Protein 2RFF (pdb70)

Organism: Saccharolobus solfataricus (strain ATCC 35092 / DSM 1617 / JCM 11322 / P2) (NCBI:txid273057)

Secondary structure (DSSP, 8-state):
----HHHHHHHH--HHHHHHHHHHHHH-TTEEEEEEESHHHHS---TT--EEEEEEESS----TTT---GGG--SSEEEEEEEGGGGGGS-SEEEEEETTTEES--

B-factor: mean 17.37, std 7.45, range [6.66, 53.88]

Structure (mmCIF, N/CA/C/O backbone):
data_2RFF
#
_entry.id   2RFF
#
_cell.length_a   25.007
_cell.length_b   29.884
_cell.length_c   35.202
_cell.angle_alpha   77.240
_cell.angle_beta   73.720
_cell.angle_gamma   78.300
#
_symmetry.space_group_name_H-M   'P 1'
#
loop_
_entity.id
_entity.type
_entity.pdbx_description
1 polymer 'Putative nucleotidyltransferase'
2 non-polymer 1,2-ETHANEDIOL
3 water water
#
loop_
_atom_site.group_PDB
_atom_site.id
_atom_site.type_symbol
_atom_site.label_atom_id
_atom_site.label_alt_id
_atom_site.label_comp_id
_atom_site.label_asym_id
_atom_site.label_entity_id
_atom_site.label_seq_id
_atom_site.pdbx_PDB_ins_code
_atom_site.Cartn_x
_atom_site.Cartn_y
_atom_site.Cartn_z
_atom_site.occupancy
_atom_site.B_iso_or_equiv
_atom_site.auth_seq_id
_atom_site.auth_comp_id
_atom_site.auth_asym_id
_atom_site.auth_atom_id
_atom_site.pdbx_PDB_model_num
ATOM 1 N N . GLY A 1 1 ? 0.797 50.656 8.233 1.00 31.72 0 GLY A N 1
ATOM 2 C CA . GLY A 1 1 ? 1.753 50.108 9.229 1.00 32.02 0 GLY A CA 1
ATOM 3 C C . GLY A 1 1 ? 1.410 48.662 9.489 1.00 33.04 0 GLY A C 1
ATOM 4 O O . GLY A 1 1 ? 0.750 48.035 8.657 1.00 35.63 0 GLY A O 1
ATOM 18 N N . GLY A 1 3 ? 0.063 45.651 9.749 1.00 26.21 2 GLY A N 1
ATOM 19 C CA . GLY A 1 3 ? -1.204 45.003 9.453 1.00 23.09 2 GLY A CA 1
ATOM 20 C C . GLY A 1 3 ? -1.400 43.658 10.137 1.00 21.68 2 GLY A C 1
ATOM 21 O O . GLY A 1 3 ? -2.527 43.184 10.205 1.00 21.05 2 GLY A O 1
ATOM 22 N N . LYS A 1 4 ? -0.308 43.015 10.589 1.00 21.67 3 LYS A N 1
ATOM 23 C CA A LYS A 1 4 ? -0.352 41.760 11.345 0.50 22.70 3 LYS A CA 1
ATOM 24 C CA B LYS A 1 4 ? -0.373 41.763 11.350 0.50 22.45 3 LYS A CA 1
ATOM 25 C C . LYS A 1 4 ? 0.000 42.080 12.798 1.00 22.69 3 LYS A C 1
ATOM 26 O O . LYS A 1 4 ? 0.972 42.800 13.065 1.00 24.84 3 LYS A O 1
ATOM 37 N N . GLY A 1 5 ? -0.772 41.548 13.727 1.00 22.71 4 GLY A N 1
ATOM 38 C CA . GLY A 1 5 ? -0.535 41.760 15.118 1.00 21.77 4 GLY A CA 1
ATOM 39 C C . GLY A 1 5 ? 0.467 40.765 15.627 1.00 20.80 4 GLY A C 1
ATOM 40 O O . GLY A 1 5 ? 0.914 39.854 14.924 1.00 21.46 4 GLY A O 1
ATOM 41 N N . LYS A 1 6 ? 0.742 40.899 16.909 1.00 21.38 5 LYS A N 1
ATOM 42 C CA . LYS A 1 6 ? 1.735 40.091 17.612 1.00 22.43 5 LYS A CA 1
ATOM 43 C C . LYS A 1 6 ? 1.463 38.581 17.557 1.00 19.39 5 LYS A C 1
ATOM 44 O O . LYS A 1 6 ? 2.376 37.789 17.322 1.00 17.32 5 LYS A O 1
ATOM 50 N N . SER A 1 7 ? 0.203 38.190 17.718 1.00 16.25 6 SER A N 1
ATOM 51 C CA . SER A 1 7 ? -0.155 36.783 17.749 1.00 16.51 6 SER A CA 1
ATOM 52 C C . SER A 1 7 ? 0.023 36.157 16.371 1.00 15.77 6 SER A C 1
ATOM 53 O O . SER A 1 7 ? 0.581 35.063 16.262 1.00 16.19 6 SER A O 1
ATOM 56 N N . ALA A 1 8 ? -0.385 36.874 15.320 1.00 16.04 7 ALA A N 1
ATOM 57 C CA . ALA A 1 8 ? -0.237 36.382 13.942 1.00 15.62 7 ALA A CA 1
ATOM 58 C C . ALA A 1 8 ? 1.244 36.244 13.579 1.00 15.26 7 ALA A C 1
ATOM 59 O O . ALA A 1 8 ? 1.655 35.210 13.086 1.00 15.80 7 ALA A O 1
ATOM 61 N N . ILE A 1 9 ? 2.042 37.262 13.897 1.00 12.07 8 ILE A N 1
ATOM 62 C CA . ILE A 1 9 ? 3.496 37.238 13.608 1.00 15.32 8 ILE A CA 1
ATOM 63 C C . ILE A 1 9 ? 4.199 36.096 14.356 1.00 15.54 8 ILE A C 1
ATOM 64 O O . ILE A 1 9 ? 4.986 35.373 13.743 1.00 16.16 8 ILE A O 1
ATOM 69 N N . GLU A 1 10 ? 3.908 35.923 15.657 1.00 16.02 9 GLU A N 1
ATOM 70 C CA A GLU A 1 10 ? 4.510 34.826 16.437 0.50 16.28 9 GLU A CA 1
ATOM 71 C CA B GLU A 1 10 ? 4.449 34.819 16.489 0.50 16.46 9 GLU A CA 1
ATOM 72 C C . GLU A 1 10 ? 4.137 33.464 15.843 1.00 16.35 9 GLU A C 1
ATOM 73 O O . GLU A 1 10 ? 4.994 32.576 15.791 1.00 15.43 9 GLU A O 1
ATOM 84 N N . SER A 1 11 ? 2.891 33.314 15.367 1.00 15.40 10 SER A N 1
ATOM 85 C CA . SER A 1 11 ? 2.452 32.063 14.743 1.00 14.45 10 SER A CA 1
ATOM 86 C C . SER A 1 11 ? 3.178 31.836 13.435 1.00 14.26 10 SER A C 1
ATOM 87 O O . SER A 1 11 ? 3.461 30.701 13.112 1.00 15.68 10 SER A O 1
ATOM 90 N N . GLN A 1 12 ? 3.460 32.899 12.689 1.00 13.09 11 GLN A N 1
ATOM 91 C CA . GLN A 1 12 ? 4.196 32.765 11.403 1.00 12.91 11 GLN A CA 1
ATOM 92 C C . GLN A 1 12 ? 5.618 32.244 11.667 1.00 14.80 11 GLN A C 1
ATOM 93 O O . GLN A 1 12 ? 6.084 31.309 11.017 1.00 13.75 11 GLN A O 1
ATOM 99 N N . ILE A 1 13 ? 6.279 32.819 12.673 1.00 14.97 12 ILE A N 1
ATOM 100 C CA . ILE A 1 13 ? 7.616 32.403 13.075 1.00 16.35 12 ILE A CA 1
ATOM 101 C C . ILE A 1 13 ? 7.613 30.941 13.520 1.00 14.92 12 ILE A C 1
ATOM 102 O O . ILE A 1 13 ? 8.394 30.125 13.024 1.00 14.20 12 ILE A O 1
ATOM 107 N N . ARG A 1 14 ? 6.698 30.593 14.421 1.00 14.96 13 ARG A N 1
ATOM 108 C CA . ARG A 1 14 ? 6.579 29.237 14.910 1.00 15.48 13 ARG A CA 1
ATOM 109 C C . ARG A 1 14 ? 6.281 28.214 13.798 1.00 13.77 13 ARG A C 1
ATOM 110 O O . ARG A 1 14 ? 6.883 27.142 13.735 1.00 12.47 13 ARG A O 1
ATOM 131 N N . LEU A 1 16 ? 6.853 28.513 10.487 1.00 12.51 15 LEU A N 1
ATOM 132 C CA . LEU A 1 16 ? 7.985 28.425 9.561 1.00 12.30 15 LEU A CA 1
ATOM 133 C C . LEU A 1 16 ? 9.083 27.556 10.189 1.00 11.85 15 LEU A C 1
ATOM 134 O O . LEU A 1 16 ? 9.718 26.762 9.497 1.00 14.20 15 LEU A O 1
ATOM 139 N N . LYS A 1 17 ? 9.285 27.684 11.506 1.00 12.01 16 LYS A N 1
ATOM 140 C CA A LYS A 1 17 ? 10.275 26.863 12.181 0.50 13.00 16 LYS A CA 1
ATOM 141 C CA B LYS A 1 17 ? 10.239 26.853 12.250 0.50 13.33 16 LYS A CA 1
ATOM 142 C C . LYS A 1 17 ? 9.866 25.367 12.192 1.00 12.37 16 LYS A C 1
ATOM 143 O O . LYS A 1 17 ? 10.721 24.508 12.005 1.00 13.65 16 LYS A O 1
ATOM 154 N N . LEU A 1 18 ? 8.576 25.062 12.378 1.00 10.37 17 LEU A N 1
ATOM 155 C CA . LEU A 1 18 ? 8.090 23.701 12.281 1.00 11.45 17 LEU A CA 1
ATOM 156 C C . LEU A 1 18 ? 8.284 23.155 10.858 1.00 9.90 17 LEU A C 1
ATOM 157 O O . LEU A 1 18 ? 8.758 22.026 10.715 1.00 11.67 17 LEU A O 1
ATOM 162 N N . ALA A 1 19 ? 7.941 23.942 9.808 1.00 11.24 18 ALA A N 1
ATOM 163 C CA . ALA A 1 19 ? 8.135 23.556 8.409 1.00 11.41 18 ALA A CA 1
ATOM 164 C C . ALA A 1 19 ? 9.623 23.270 8.162 1.00 11.01 18 ALA A C 1
ATOM 165 O O . ALA A 1 19 ? 9.945 22.281 7.491 1.00 1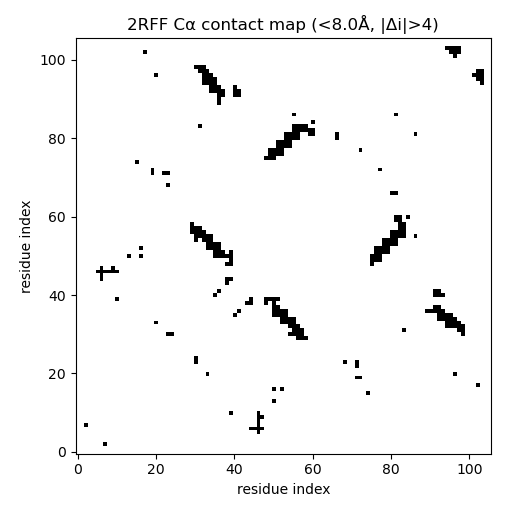3.12 18 ALA A O 1
ATOM 167 N N . LYS A 1 20 ? 10.517 24.101 8.711 1.00 10.89 19 LYS A N 1
ATOM 168 C CA A LYS A 1 20 ? 11.969 23.873 8.582 0.50 11.97 19 LYS A CA 1
ATOM 169 C CA B LYS A 1 20 ? 11.957 23.878 8.579 0.50 13.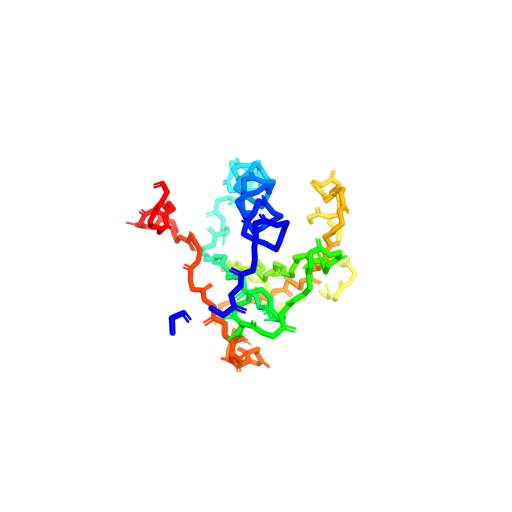16 19 LYS A CA 1
ATOM 170 C C . LYS A 1 20 ? 12.367 22.505 9.132 1.00 11.87 19 LYS A C 1
ATOM 171 O O . LYS A 1 20 ? 13.088 21.768 8.477 1.00 13.37 19 LYS A O 1
ATOM 182 N N . GLU A 1 21 ? 11.914 22.173 10.354 1.00 14.04 20 GLU A N 1
ATOM 183 C CA . GLU A 1 21 ? 12.217 20.879 10.971 1.00 16.46 20 GLU A CA 1
ATOM 184 C C . GLU A 1 21 ? 11.737 19.720 10.091 1.00 13.56 20 GLU A C 1
ATOM 185 O O . GLU A 1 21 ? 12.466 18.754 9.867 1.00 13.82 20 GLU A O 1
ATOM 191 N N . ILE A 1 22 ? 10.508 19.827 9.587 1.00 12.32 21 ILE A N 1
ATOM 192 C CA . ILE A 1 22 ? 9.946 18.779 8.737 1.00 11.67 21 ILE A CA 1
ATOM 193 C C . ILE A 1 22 ? 10.786 18.641 7.468 1.00 10.09 21 ILE A C 1
ATOM 194 O O . ILE A 1 22 ? 11.112 17.517 7.080 1.00 11.71 21 ILE A O 1
ATOM 199 N N . VAL A 1 23 ? 11.120 19.779 6.843 1.00 10.52 22 VAL A N 1
ATOM 200 C CA . VAL A 1 23 ? 11.910 19.773 5.566 1.00 10.44 22 VAL A CA 1
ATOM 201 C C . VAL A 1 23 ? 13.311 19.191 5.798 1.00 12.15 22 VAL A C 1
ATOM 202 O O . VAL A 1 23 ? 13.809 18.439 4.972 1.00 12.32 22 VAL A O 1
ATOM 206 N N . GLU A 1 24 ? 13.937 19.527 6.923 1.00 12.25 23 GLU A N 1
ATOM 207 C CA . GLU A 1 24 ? 15.260 18.957 7.258 1.00 12.94 23 GLU A CA 1
ATOM 208 C C . GLU A 1 24 ? 15.237 17.441 7.258 1.00 12.94 23 GLU A C 1
ATOM 209 O O . GLU A 1 24 ? 16.125 16.801 6.717 1.00 12.84 23 GLU A O 1
ATOM 215 N N . GLU A 1 25 ? 14.183 16.883 7.825 1.00 12.39 24 GLU A N 1
ATOM 216 C CA . GLU A 1 25 ? 14.041 15.446 7.917 1.00 12.49 24 GLU A CA 1
ATOM 217 C C . GLU A 1 25 ? 13.785 14.824 6.556 1.00 11.37 24 GLU A C 1
ATOM 218 O O . GLU A 1 25 ? 14.428 13.859 6.183 1.00 11.03 24 GLU A O 1
ATOM 224 N N . VAL A 1 26 ? 12.822 15.375 5.823 1.00 10.70 25 VAL A N 1
ATOM 225 C CA . VAL A 1 26 ? 12.498 14.909 4.441 1.00 10.59 25 VAL A CA 1
ATOM 226 C C . VAL A 1 26 ? 13.697 15.047 3.488 1.00 10.23 25 VAL A C 1
ATOM 227 O O . VAL A 1 26 ? 14.049 14.088 2.814 1.00 11.23 25 VAL A O 1
ATOM 231 N N . ALA A 1 27 ? 14.370 16.191 3.525 1.00 12.08 26 ALA A N 1
ATOM 232 C CA . ALA A 1 27 ? 15.542 16.436 2.645 1.00 10.68 26 ALA A CA 1
ATOM 233 C C . ALA A 1 27 ? 16.697 15.440 2.940 1.00 11.55 26 ALA A C 1
ATOM 234 O O . ALA A 1 27 ? 17.372 15.006 2.066 1.00 10.83 26 ALA A O 1
ATOM 236 N N . SER A 1 28 ? 16.858 15.062 4.200 1.00 12.04 27 SER A N 1
ATOM 237 C CA A SER A 1 28 ? 17.900 14.080 4.602 0.50 12.62 27 SER A CA 1
ATOM 238 C CA B SER A 1 28 ? 17.887 14.083 4.615 0.50 13.16 27 SER A CA 1
ATOM 239 C C . SER A 1 28 ? 17.526 12.653 4.192 1.00 12.60 27 SER A C 1
ATOM 240 O O . SER A 1 28 ? 18.406 11.798 4.065 1.00 14.83 27 SER A O 1
ATOM 245 N N . SER A 1 29 ? 16.234 12.399 4.000 1.00 11.43 28 SER A N 1
ATOM 246 C CA . SER A 1 29 ? 15.695 11.096 3.669 1.00 12.42 28 SER A CA 1
ATOM 247 C C . SER A 1 29 ? 15.563 10.772 2.191 1.00 10.96 28 SER A C 1
ATOM 248 O O . SER A 1 29 ? 15.552 9.586 1.835 1.00 13.39 28 SER A O 1
ATOM 251 N N . PHE A 1 30 ? 15.414 11.792 1.323 1.00 10.37 29 PHE A N 1
ATOM 252 C CA . PHE A 1 30 ? 15.209 11.638 -0.084 1.00 13.11 29 PHE A CA 1
ATOM 253 C C . PHE A 1 30 ? 16.164 12.518 -0.861 1.00 14.05 29 PHE A C 1
ATOM 254 O O . PHE A 1 30 ? 15.960 13.729 -0.943 1.00 12.97 29 PHE A O 1
ATOM 262 N N . PRO A 1 31 ? 17.220 11.921 -1.454 1.00 14.83 30 PRO A N 1
ATOM 263 C CA . PRO A 1 31 ? 18.135 12.671 -2.307 1.00 14.79 30 PRO A CA 1
ATOM 264 C C . PRO A 1 31 ? 17.439 13.394 -3.457 1.00 13.47 30 PRO A C 1
ATOM 265 O O . PRO A 1 31 ? 17.932 14.424 -3.871 1.00 14.57 30 PRO A O 1
ATOM 269 N N . ASN A 1 32 ? 16.304 12.870 -3.917 1.00 11.89 31 ASN A N 1
ATOM 270 C CA . ASN A 1 32 ? 15.498 13.464 -5.010 1.00 12.42 31 ASN A CA 1
ATOM 271 C C . ASN A 1 32 ? 14.543 14.607 -4.601 1.00 12.68 31 ASN A C 1
ATOM 272 O O . ASN A 1 32 ? 13.905 15.190 -5.463 1.00 13.80 31 ASN A O 1
ATOM 277 N N . LEU A 1 33 ? 14.442 14.941 -3.313 1.00 10.91 32 LEU A N 1
ATOM 278 C CA . LEU A 1 33 ? 13.710 16.150 -2.897 1.00 10.64 32 LEU A CA 1
ATOM 279 C C . LEU A 1 33 ? 14.527 17.320 -3.446 1.00 11.04 32 LEU A C 1
ATOM 280 O O . LEU A 1 33 ? 15.712 17.435 -3.161 1.00 11.07 32 LEU A O 1
ATOM 285 N N . GLU A 1 34 ? 13.877 18.173 -4.232 1.00 11.98 33 GLU A N 1
ATOM 286 C CA . GLU A 1 34 ? 14.564 19.266 -4.920 1.00 10.50 33 GLU A CA 1
ATOM 287 C C . GLU A 1 34 ? 14.201 20.649 -4.426 1.00 10.85 33 GLU A C 1
ATOM 288 O O . GLU A 1 34 ? 15.065 21.525 -4.348 1.00 10.69 33 GLU A O 1
ATOM 294 N N . GLU A 1 35 ? 12.924 20.870 -4.166 1.00 11.25 34 GLU A N 1
ATOM 295 C CA . GLU A 1 35 ? 12.415 22.161 -3.727 1.00 12.83 34 GLU A CA 1
ATOM 296 C C . GLU A 1 35 ? 11.273 21.939 -2.769 1.00 11.89 34 GLU A C 1
ATOM 297 O O . GLU A 1 35 ? 10.569 20.928 -2.860 1.00 11.21 34 GLU A O 1
ATOM 303 N N . VAL A 1 36 ? 11.108 22.908 -1.877 1.00 9.31 35 VAL A N 1
ATOM 304 C CA . VAL A 1 36 ? 9.929 22.965 -1.023 1.00 9.80 35 VAL A CA 1
ATOM 305 C C . VAL A 1 36 ? 9.396 24.384 -1.090 1.00 9.53 35 VAL A C 1
ATOM 306 O O . VAL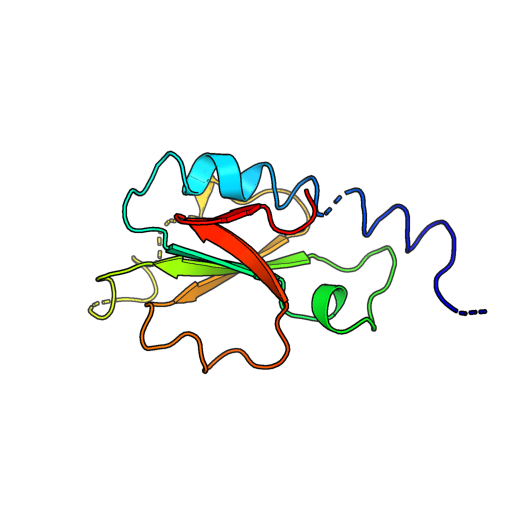 A 1 36 ? 10.162 25.352 -1.020 1.00 11.23 35 VAL A O 1
ATOM 310 N N . TYR A 1 37 ? 8.083 24.488 -1.186 1.00 10.23 36 TYR A N 1
ATOM 311 C CA . TYR A 1 37 ? 7.400 25.771 -1.167 1.00 9.97 36 TYR A CA 1
ATOM 312 C C . TYR A 1 37 ? 6.412 25.799 0.013 1.00 8.98 36 TYR A C 1
ATOM 313 O O . TYR A 1 37 ? 5.889 24.756 0.455 1.00 12.16 36 TYR A O 1
ATOM 322 N N . ILE A 1 38 ? 6.168 27.016 0.497 1.00 9.34 37 ILE A N 1
ATOM 323 C CA . ILE A 1 38 ? 5.026 27.301 1.347 1.00 10.72 37 ILE A CA 1
ATOM 324 C C . ILE A 1 38 ? 3.932 27.829 0.396 1.00 9.65 37 ILE A C 1
ATOM 325 O O . ILE A 1 38 ? 4.206 28.656 -0.498 1.00 12.18 37 ILE A O 1
ATOM 330 N N . PHE A 1 39 ? 2.732 27.270 0.483 1.00 11.81 38 PHE A N 1
ATOM 331 C CA . PHE A 1 39 ? 1.582 27.757 -0.250 1.00 12.26 38 PHE A CA 1
ATOM 332 C C . PHE A 1 39 ? 0.481 28.098 0.736 1.00 11.31 38 PHE A C 1
ATOM 333 O O . PHE A 1 39 ? 0.696 28.069 1.953 1.00 13.47 38 PHE A O 1
ATOM 341 N N . GLY A 1 40 ? -0.657 28.516 0.210 1.00 11.60 39 GLY A N 1
ATOM 342 C CA . GLY A 1 40 ? -1.791 28.850 1.044 1.00 12.34 39 GLY A CA 1
ATOM 343 C C . GLY A 1 40 ? -1.661 30.194 1.727 1.00 11.76 39 GLY A C 1
ATOM 344 O O . GLY A 1 40 ? -0.849 31.025 1.347 1.00 12.51 39 GLY A O 1
ATOM 345 N N . SER A 1 41 ? -2.456 30.394 2.775 1.00 10.01 40 SER A N 1
ATOM 346 C CA . SER A 1 41 ? -2.578 31.729 3.399 1.00 11.02 40 SER A CA 1
ATOM 347 C C . SER A 1 41 ? -1.310 32.265 4.010 1.00 12.03 40 SER A C 1
ATOM 348 O O . SER A 1 41 ? -1.117 33.48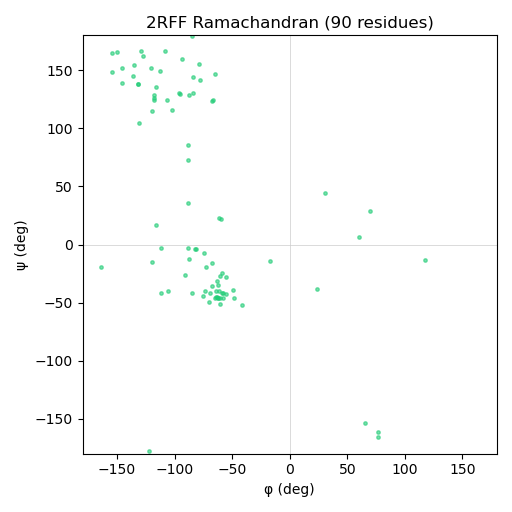2 4.022 1.00 12.12 40 SER A O 1
ATOM 351 N N . ARG A 1 42 ? -0.451 31.371 4.527 1.00 11.61 41 ARG A N 1
ATOM 352 C CA . ARG A 1 42 ? 0.844 31.810 5.096 1.00 13.77 41 ARG A CA 1
ATOM 353 C C . ARG A 1 42 ? 1.848 32.246 4.031 1.00 13.91 41 ARG A C 1
ATOM 354 O O . ARG A 1 42 ? 2.798 32.924 4.346 1.00 16.22 41 ARG A O 1
ATOM 362 N N . ALA A 1 43 ? 1.643 31.835 2.782 1.00 13.16 42 ALA A N 1
ATOM 363 C CA . ALA A 1 43 ? 2.426 32.371 1.656 1.00 13.81 42 ALA A CA 1
ATOM 364 C C . ALA A 1 43 ? 1.813 33.662 1.137 1.00 14.68 42 ALA A C 1
ATOM 365 O O . ALA A 1 43 ? 2.539 34.605 0.834 1.00 13.83 42 ALA A O 1
ATOM 367 N N . ARG A 1 44 ? 0.486 33.714 1.040 1.00 14.89 43 ARG A N 1
ATOM 368 C CA . ARG A 1 44 ? -0.209 34.879 0.453 1.00 15.43 43 ARG A CA 1
ATOM 369 C C . ARG A 1 44 ? -0.232 36.109 1.350 1.00 14.58 43 ARG A C 1
ATOM 370 O O . ARG A 1 44 ? -0.084 37.237 0.888 1.00 14.74 43 ARG A O 1
ATOM 378 N N . GLY A 1 45 ? -0.443 35.864 2.643 1.00 13.62 44 GLY A N 1
ATOM 379 C CA . GLY A 1 45 ? -0.567 36.922 3.638 1.00 15.63 44 GLY A CA 1
ATOM 380 C C . GLY A 1 45 ? -1.904 36.977 4.339 1.00 16.52 44 GLY A C 1
ATOM 381 O O . GLY A 1 45 ? -1.982 37.627 5.389 1.00 18.65 44 GLY A O 1
ATOM 382 N N . ASP A 1 46 ? -2.925 36.275 3.840 1.00 14.98 45 ASP A N 1
ATOM 383 C CA . ASP A 1 46 ? -4.296 36.311 4.409 1.00 17.25 45 ASP A CA 1
ATOM 384 C C . ASP A 1 46 ? -4.536 35.288 5.526 1.00 17.13 45 ASP A C 1
ATOM 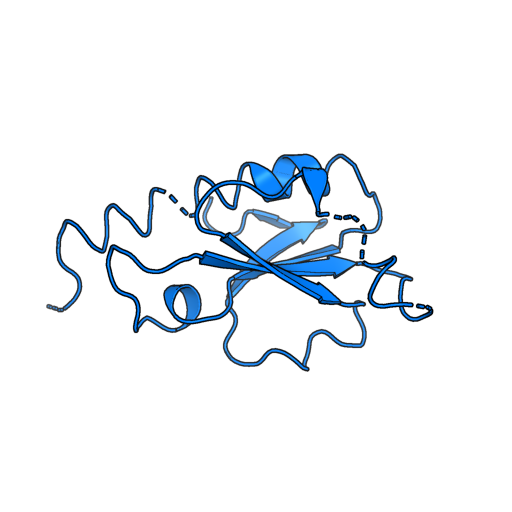385 O O . ASP A 1 46 ? -5.617 34.732 5.640 1.00 18.81 45 ASP A O 1
ATOM 390 N N . TYR A 1 47 ? -3.513 35.051 6.341 1.00 15.19 46 TYR A N 1
ATOM 391 C CA . TYR A 1 47 ? -3.567 34.075 7.417 1.00 14.34 46 TYR A CA 1
ATOM 392 C C . TYR A 1 47 ? -3.971 34.699 8.720 1.00 15.49 46 TYR A C 1
ATOM 393 O O . TYR A 1 47 ? -3.841 35.911 8.931 1.00 16.70 46 TYR A O 1
ATOM 402 N N . LEU A 1 48 ? -4.443 33.811 9.589 1.00 14.78 47 LEU A N 1
ATOM 403 C CA . LEU A 1 48 ? -4.790 34.116 10.960 1.00 14.38 47 LEU A CA 1
ATOM 404 C C . LEU A 1 48 ? -3.735 33.474 11.824 1.00 14.62 47 LEU A C 1
ATOM 405 O O . LEU A 1 48 ? -3.017 32.577 11.377 1.00 14.38 47 LEU A O 1
ATOM 410 N N . ASP A 1 49 ? -3.694 33.849 13.102 1.00 14.71 48 ASP A N 1
ATOM 411 C CA . ASP A 1 49 ? -2.768 33.192 14.034 1.00 14.32 48 ASP A CA 1
ATOM 412 C C . ASP A 1 49 ? -3.025 31.665 14.164 1.00 12.75 48 ASP A C 1
ATOM 413 O O . ASP A 1 49 ? -2.112 30.905 14.423 1.00 17.22 48 ASP A O 1
ATOM 418 N N . THR A 1 50 ? -4.257 31.231 13.942 1.00 12.93 49 THR A N 1
ATOM 419 C CA . THR A 1 50 ? -4.661 29.818 14.000 1.00 14.35 49 THR A CA 1
ATOM 420 C C . THR A 1 50 ? -4.523 29.030 12.675 1.00 14.24 49 THR A C 1
ATOM 421 O O . THR A 1 50 ? -4.829 27.830 12.594 1.00 16.05 49 THR A O 1
ATOM 425 N N . SER A 1 51 ? -4.111 29.699 11.610 1.00 13.08 50 SER A N 1
ATOM 426 C CA . SER A 1 51 ? -4.001 29.053 10.311 1.00 13.88 50 SER A CA 1
ATOM 427 C C . SER A 1 51 ? -2.957 27.962 10.282 1.00 12.66 50 SER A C 1
ATOM 428 O O . SER A 1 51 ? -1.944 28.015 11.011 1.00 13.28 50 SER A O 1
ATOM 431 N N . ASP A 1 52 ? -3.239 26.924 9.487 1.00 11.65 51 ASP A N 1
ATOM 432 C CA A ASP A 1 52 ? -2.222 25.889 9.338 0.50 13.07 51 ASP A CA 1
ATOM 433 C CA B ASP A 1 52 ? -2.308 25.845 9.175 0.50 13.11 51 ASP A CA 1
ATOM 434 C C . ASP A 1 52 ? -1.133 26.441 8.422 1.00 12.31 51 ASP A C 1
ATOM 435 O O . ASP A 1 52 ? -1.196 27.607 7.972 1.00 12.63 51 ASP A O 1
ATOM 444 N N . ILE A 1 53 ? -0.091 25.647 8.222 1.00 11.61 52 ILE A N 1
ATOM 445 C CA . ILE A 1 53 ? 0.934 26.009 7.222 1.00 11.63 52 ILE A CA 1
ATOM 446 C C . ILE A 1 53 ? 0.850 24.891 6.164 1.00 12.34 52 ILE A C 1
ATOM 447 O O . ILE A 1 53 ? 0.749 23.697 6.481 1.00 13.26 52 ILE A O 1
ATOM 452 N N . ASP A 1 54 ? 0.865 25.289 4.898 1.00 11.67 53 ASP A N 1
ATOM 453 C CA . ASP A 1 54 ? 0.757 24.368 3.768 1.00 11.24 53 ASP A CA 1
ATOM 454 C C . ASP A 1 54 ? 2.104 24.238 3.083 1.00 9.92 53 ASP A C 1
ATOM 455 O O . ASP A 1 54 ? 2.683 25.247 2.656 1.00 9.62 53 ASP A O 1
ATOM 460 N N . ILE A 1 55 ? 2.574 22.991 2.964 1.00 11.17 54 ILE A N 1
ATOM 461 C CA . ILE A 1 55 ? 3.900 22.694 2.465 1.00 11.61 54 ILE A CA 1
ATOM 462 C C . ILE A 1 55 ? 3.805 21.887 1.190 1.00 10.75 54 ILE A C 1
ATOM 463 O O . ILE A 1 55 ? 3.179 20.837 1.174 1.00 11.66 54 ILE A O 1
ATOM 468 N N . LEU A 1 56 ? 4.436 22.386 0.128 1.00 11.34 55 LEU A N 1
ATOM 469 C CA . LEU A 1 56 ? 4.536 21.691 -1.159 1.00 10.42 55 LEU A CA 1
ATOM 470 C C . LEU A 1 56 ? 5.931 21.085 -1.261 1.00 9.10 55 LEU A C 1
ATOM 471 O O . LEU A 1 56 ? 6.914 21.822 -1.300 1.00 10.01 55 LEU A O 1
ATOM 476 N N . PHE A 1 57 ? 6.001 19.755 -1.308 1.00 10.18 56 PHE A N 1
ATOM 477 C CA . PHE A 1 57 ? 7.269 19.052 -1.493 1.00 8.62 56 PHE A CA 1
ATOM 478 C C . PHE A 1 57 ? 7.393 18.746 -2.993 1.00 9.42 56 PHE A C 1
ATOM 479 O O . PHE A 1 57 ? 6.487 18.121 -3.558 1.00 11.03 56 PHE A O 1
ATOM 487 N N . VAL A 1 58 ? 8.531 19.085 -3.572 1.00 9.66 57 VAL A N 1
ATOM 488 C CA . VAL A 1 58 ? 8.778 18.918 -5.030 1.00 8.99 57 VAL A CA 1
ATOM 489 C C . VAL A 1 58 ? 9.971 17.987 -5.197 1.00 10.40 57 VAL A C 1
ATOM 490 O O . VAL A 1 58 ? 11.051 18.311 -4.749 1.00 12.84 57 VAL A O 1
ATOM 494 N N . PHE A 1 59 ? 9.727 16.811 -5.773 1.00 9.23 58 PHE A N 1
ATOM 495 C CA . PHE A 1 59 ? 10.730 15.763 -5.963 1.00 10.95 58 PHE A CA 1
ATOM 496 C C . PHE A 1 59 ? 11.049 15.554 -7.415 1.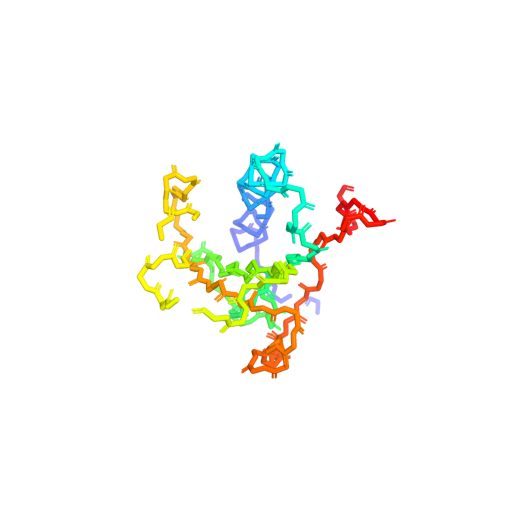00 12.51 58 PHE A C 1
ATOM 497 O O . PHE A 1 59 ? 10.190 15.718 -8.245 1.00 12.80 58 PHE A O 1
ATOM 505 N N . LYS A 1 60 ? 12.284 15.163 -7.695 1.00 13.16 59 LYS A N 1
ATOM 506 C CA . LYS A 1 60 ? 12.661 14.757 -9.056 1.00 16.00 59 LYS A CA 1
ATOM 507 C C . LYS A 1 60 ? 12.295 13.292 -9.261 1.00 15.87 59 LYS A C 1
ATOM 508 O O . LYS A 1 60 ? 12.355 12.507 -8.337 1.00 16.32 59 LYS A O 1
ATOM 514 N N . GLY A 1 61 ? 11.867 12.950 -10.474 1.00 15.76 60 GLY A N 1
ATOM 515 C CA . GLY A 1 61 ? 11.643 11.571 -10.888 1.00 15.36 60 GLY A CA 1
ATOM 516 C C . GLY A 1 61 ? 10.484 10.802 -10.283 1.00 17.03 60 GLY A C 1
ATOM 517 O O . GLY A 1 61 ? 10.571 9.572 -10.165 1.00 19.08 60 GLY A O 1
ATOM 518 N N . ILE A 1 62 ? 9.408 11.485 -9.893 1.00 15.57 61 ILE A N 1
ATOM 519 C CA . ILE A 1 62 ? 8.213 10.799 -9.324 1.00 14.30 61 ILE A CA 1
ATOM 520 C C . ILE A 1 62 ? 6.964 10.961 -10.191 1.00 15.56 61 ILE A C 1
ATOM 521 O O . ILE A 1 62 ? 5.871 10.726 -9.720 1.00 15.80 61 ILE A O 1
ATOM 526 N N . LYS A 1 63 ? 7.118 11.353 -11.459 1.00 16.44 62 LYS A N 1
ATOM 527 C CA . LYS A 1 63 ? 5.987 11.517 -12.369 1.00 17.92 62 LYS A CA 1
ATOM 528 C C . LYS A 1 63 ? 5.029 10.320 -12.403 1.00 17.28 62 LYS A C 1
ATOM 529 O O . LYS A 1 63 ? 3.807 10.501 -12.451 1.00 20.73 62 LYS A O 1
ATOM 532 N N . GLU A 1 64 ? 5.578 9.115 -12.348 1.00 16.04 63 GLU A N 1
ATOM 533 C CA . GLU A 1 64 ? 4.770 7.903 -12.399 1.00 18.34 63 GLU A CA 1
ATOM 534 C C . GLU A 1 64 ? 4.283 7.413 -11.062 1.00 17.27 63 GLU A C 1
ATOM 535 O O . GLU A 1 64 ? 3.532 6.442 -11.037 1.00 19.63 63 GLU A O 1
ATOM 554 N N . ASN A 1 66 ? 1.971 7.157 -8.001 1.00 13.73 65 ASN A N 1
ATOM 555 C CA . ASN A 1 66 ? 0.575 7.474 -7.780 1.00 13.86 65 ASN A CA 1
ATOM 556 C C . ASN A 1 66 ? 0.442 8.345 -6.535 1.00 12.05 65 ASN A C 1
ATOM 557 O O . ASN A 1 66 ? 1.352 8.391 -5.679 1.00 10.71 65 ASN A O 1
ATOM 562 N N . VAL A 1 67 ? -0.734 8.944 -6.374 1.00 12.98 66 VAL A N 1
ATOM 563 C CA A VAL A 1 67 ? -0.946 9.855 -5.236 0.50 13.24 66 VAL A CA 1
ATOM 5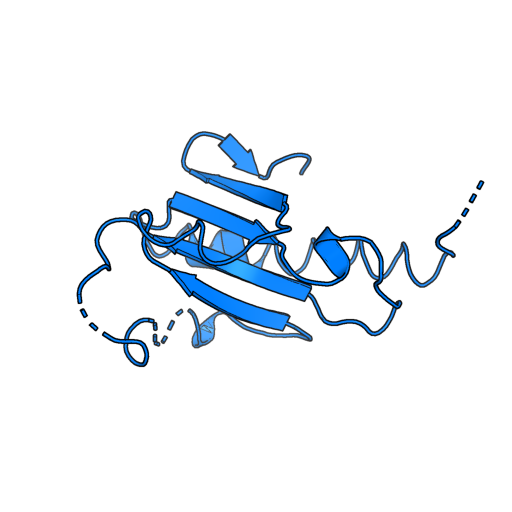64 C CA B VAL A 1 67 ? -1.007 9.846 -5.248 0.50 13.64 66 VAL A CA 1
ATOM 565 C C . VAL A 1 67 ? -0.827 9.189 -3.864 1.00 12.94 66 VAL A C 1
ATOM 566 O O . VAL A 1 67 ? -0.445 9.863 -2.886 1.00 15.07 66 VAL A O 1
ATOM 573 N N . PHE A 1 68 ? -1.099 7.878 -3.770 1.00 11.57 67 PHE A N 1
ATOM 574 C CA . PHE A 1 68 ? -1.019 7.145 -2.473 1.00 13.22 67 PHE A CA 1
ATOM 575 C C . PHE A 1 68 ? 0.447 6.910 -2.108 1.00 13.46 67 PHE A C 1
ATOM 576 O O . PHE A 1 68 ? 0.842 7.147 -0.975 1.00 13.60 67 PHE A O 1
ATOM 584 N N . ASP A 1 69 ? 1.250 6.496 -3.093 1.00 12.23 68 ASP A N 1
ATOM 585 C CA . ASP A 1 69 ? 2.685 6.369 -2.906 1.00 12.32 68 ASP A CA 1
ATOM 586 C C . ASP A 1 69 ? 3.325 7.711 -2.569 1.00 11.96 68 ASP A C 1
ATOM 587 O O . ASP A 1 69 ? 4.220 7.752 -1.724 1.00 13.08 68 ASP A O 1
ATOM 592 N N . ARG A 1 70 ? 2.887 8.782 -3.217 1.00 13.51 69 ARG A N 1
ATOM 593 C CA . ARG A 1 70 ? 3.407 10.126 -2.942 1.00 12.67 69 ARG A CA 1
ATOM 594 C C . ARG A 1 70 ? 3.124 10.532 -1.506 1.00 12.07 69 ARG A C 1
ATOM 595 O O . ARG A 1 70 ? 4.018 10.998 -0.808 1.00 12.69 69 ARG A O 1
ATOM 611 N N . TYR A 1 72 ? 2.556 8.602 1.070 1.00 15.28 71 TYR A N 1
ATOM 612 C CA . TYR A 1 72 ? 3.319 7.676 1.947 1.00 15.98 71 TYR A CA 1
ATOM 613 C C . TYR A 1 72 ? 4.772 8.128 2.059 1.00 15.48 71 TYR A C 1
ATOM 614 O O . TYR A 1 72 ? 5.390 7.867 3.068 1.00 17.22 71 TYR A O 1
ATOM 636 N N . VAL A 1 74 ? 6.040 11.142 2.516 1.00 15.87 73 VAL A N 1
ATOM 637 C CA . VAL A 1 74 ? 6.210 12.165 3.557 1.00 15.10 73 VAL A CA 1
ATOM 638 C C . VAL A 1 74 ? 5.328 12.039 4.777 1.00 15.23 73 VAL A C 1
ATOM 639 O O . VAL A 1 74 ? 5.617 12.667 5.777 1.00 16.25 73 VAL A O 1
ATOM 643 N N . SER A 1 75 ? 4.278 11.220 4.707 1.00 16.07 74 SER A N 1
ATOM 644 C CA . SER A 1 75 ? 3.282 11.083 5.788 1.00 15.84 74 SER A CA 1
ATOM 645 C C . SER A 1 75 ? 3.828 11.048 7.180 1.00 13.20 74 SER A C 1
ATOM 646 O O . SER A 1 75 ? 3.391 11.824 8.041 1.00 14.32 74 SER A O 1
ATOM 649 N N . ARG A 1 76 ? 4.798 10.167 7.398 1.00 12.82 75 ARG A N 1
ATOM 650 C CA . ARG A 1 76 ? 5.347 10.016 8.762 1.00 13.94 75 ARG A CA 1
ATOM 651 C C . ARG A 1 76 ? 6.130 11.190 9.334 1.00 13.96 75 ARG A C 1
ATOM 652 O O . ARG A 1 76 ? 6.352 11.241 10.535 1.00 15.30 75 ARG A O 1
ATOM 660 N N . PHE A 1 77 ? 6.541 12.115 8.481 1.00 13.85 76 PHE A N 1
ATOM 661 C CA . PHE A 1 77 ? 7.245 13.308 8.900 1.00 13.04 76 PHE A CA 1
ATOM 662 C C . PHE A 1 77 ? 6.314 14.449 9.270 1.00 15.77 76 PHE A C 1
ATOM 663 O O . PHE A 1 77 ? 6.771 15.428 9.849 1.00 16.72 76 PHE A O 1
ATOM 671 N N . ILE A 1 78 ? 5.027 14.340 8.931 1.00 14.32 77 ILE A N 1
ATOM 672 C CA . ILE A 1 78 ? 4.087 15.424 9.125 1.00 15.63 77 ILE A CA 1
ATOM 673 C C . ILE A 1 78 ? 3.558 15.401 10.548 1.00 14.86 77 ILE A C 1
ATOM 674 O O . ILE A 1 78 ? 3.171 14.332 11.057 1.00 17.24 77 ILE A O 1
ATOM 679 N N . ARG A 1 79 ? 3.594 16.561 11.196 1.00 15.03 78 ARG A N 1
ATOM 680 C CA . ARG A 1 79 ? 3.039 16.764 12.552 1.00 15.86 78 ARG A CA 1
ATOM 681 C C . ARG A 1 79 ? 2.683 18.224 12.723 1.00 14.57 78 ARG A C 1
ATOM 682 O O . ARG A 1 79 ? 3.081 19.055 11.903 1.00 13.53 78 ARG A O 1
ATOM 690 N N . GLY A 1 80 ? 1.893 18.523 13.739 1.00 16.48 79 GLY A N 1
ATOM 691 C CA . GLY A 1 80 ? 1.436 19.877 13.986 1.00 15.45 79 GLY A CA 1
ATOM 692 C C . GLY A 1 80 ? 0.330 20.280 13.028 1.00 14.58 79 GLY A C 1
ATOM 693 O O . GLY A 1 80 ? -0.192 19.452 12.306 1.00 15.50 79 GLY A O 1
ATOM 694 N N . ASN A 1 81 ? 0.046 21.575 12.973 1.00 14.80 80 ASN A N 1
ATOM 695 C CA . ASN A 1 81 ? -1.050 22.119 12.199 1.00 15.04 80 ASN A CA 1
ATOM 696 C C . ASN A 1 81 ? -0.521 22.390 10.779 1.00 14.39 80 ASN A C 1
ATOM 697 O O . ASN A 1 81 ? -0.280 23.540 10.400 1.00 14.09 80 ASN A O 1
ATOM 702 N N . VAL A 1 82 ? -0.316 21.291 10.054 1.00 13.81 81 VAL A N 1
ATOM 703 C CA . VAL A 1 82 ? 0.357 21.273 8.759 1.00 13.03 81 VAL A CA 1
ATOM 704 C C . VAL A 1 82 ? -0.442 20.472 7.749 1.00 13.20 81 VAL A C 1
ATOM 705 O O . VAL A 1 82 ? -0.976 19.425 8.039 1.00 14.02 81 VAL A O 1
ATOM 709 N N . ASP A 1 83 ? -0.536 20.967 6.530 1.00 11.96 82 ASP A N 1
ATOM 710 C CA . ASP A 1 83 ? -1.082 20.180 5.404 1.00 12.33 82 ASP A CA 1
ATOM 711 C C . ASP A 1 83 ? -0.064 20.258 4.304 1.00 9.65 82 ASP A C 1
ATOM 712 O O . ASP A 1 83 ? 0.853 21.079 4.365 1.00 9.65 82 ASP A O 1
ATOM 717 N N . TYR A 1 84 ? -0.172 19.337 3.359 1.00 10.38 83 TYR A N 1
ATOM 718 C CA . TYR A 1 84 ? 0.854 19.240 2.322 1.00 10.35 83 TYR A CA 1
ATOM 719 C C . TYR A 1 84 ? 0.371 18.722 0.977 1.00 10.28 83 TYR A C 1
ATOM 720 O O . TYR A 1 84 ? -0.701 18.134 0.863 1.00 11.14 83 TYR A O 1
ATOM 729 N N . ILE A 1 85 ? 1.227 18.919 -0.004 1.00 11.37 84 ILE A N 1
ATOM 730 C CA . ILE A 1 85 ? 1.070 18.338 -1.347 1.00 9.79 84 ILE A CA 1
ATOM 731 C C . ILE A 1 85 ? 2.461 17.815 -1.760 1.00 10.28 84 ILE A C 1
ATOM 732 O O . ILE A 1 85 ? 3.469 18.449 -1.439 1.00 9.51 84 ILE A O 1
ATOM 737 N N . VAL A 1 86 ? 2.495 16.696 -2.491 1.00 9.81 85 VAL A N 1
ATOM 738 C CA . VAL A 1 86 ? 3.716 16.156 -3.049 1.00 10.12 85 VAL A CA 1
ATOM 739 C C . VAL A 1 86 ? 3.556 16.177 -4.584 1.00 11.68 85 VAL A C 1
ATOM 740 O O . VAL A 1 86 ? 2.616 15.579 -5.116 1.00 12.44 85 VAL A O 1
ATOM 744 N N . LEU A 1 87 ? 4.510 16.794 -5.267 1.00 8.67 86 LEU A N 1
ATOM 745 C CA . LEU A 1 87 ? 4.498 16.943 -6.738 1.00 9.21 86 LEU A CA 1
ATOM 746 C C . LEU A 1 87 ? 5.856 16.623 -7.311 1.00 11.30 86 LEU A C 1
ATOM 747 O O . LEU A 1 87 ? 6.879 16.713 -6.646 1.00 10.85 86 LEU A O 1
ATOM 752 N N . ASP A 1 88 ? 5.834 16.220 -8.567 1.00 12.17 87 ASP A N 1
ATOM 753 C CA . ASP A 1 88 ? 7.046 16.079 -9.358 1.00 13.62 87 ASP A CA 1
ATOM 754 C C . ASP A 1 88 ? 7.471 17.480 -9.819 1.00 12.37 87 ASP A C 1
ATOM 755 O O . ASP A 1 88 ? 6.635 18.402 -9.934 1.00 14.47 87 ASP A O 1
ATOM 760 N N . GLU A 1 89 ? 8.769 17.612 -10.100 1.00 15.18 88 GLU A N 1
ATOM 761 C CA A GLU A 1 89 ? 9.387 18.820 -10.701 0.50 16.28 88 GLU A CA 1
ATOM 762 C CA B GLU A 1 89 ? 9.332 18.869 -10.669 0.50 17.23 88 GLU A CA 1
ATOM 763 C C . GLU A 1 89 ? 8.577 19.435 -11.872 1.00 17.01 88 GLU A C 1
ATOM 764 O O . GLU A 1 89 ? 8.412 20.664 -11.992 1.00 14.76 88 GLU A O 1
ATOM 775 N N . GLY A 1 90 ? 8.088 18.567 -12.747 1.00 14.58 89 GLY A N 1
ATOM 776 C CA . GLY A 1 90 ? 7.327 18.981 -13.907 1.00 14.87 89 GLY A CA 1
ATOM 777 C C . GLY A 1 90 ? 5.916 19.426 -13.639 1.00 16.53 89 GLY A C 1
ATOM 778 O O . GLY A 1 90 ? 5.279 19.946 -14.558 1.00 19.77 89 GLY A O 1
ATOM 779 N N . GLU A 1 91 ? 5.421 19.263 -12.401 1.00 16.12 90 GLU A N 1
ATOM 780 C CA . GLU A 1 91 ? 4.047 19.594 -12.037 1.00 15.36 90 GLU A CA 1
ATOM 781 C C . GLU A 1 91 ? 3.920 20.778 -11.083 1.00 15.60 90 GLU A C 1
ATOM 782 O O . GLU A 1 91 ? 2.805 21.172 -10.761 1.00 14.37 90 GLU A O 1
ATOM 788 N N . LYS A 1 92 ? 5.039 21.338 -10.632 1.00 17.22 91 LYS A N 1
ATOM 789 C CA . LYS A 1 92 ? 4.996 22.388 -9.604 1.00 16.51 91 LYS A CA 1
ATOM 790 C C . LYS A 1 92 ? 4.189 23.657 -9.937 1.00 15.68 91 LYS A C 1
ATOM 791 O O . LYS A 1 92 ? 3.713 24.329 -9.028 1.00 15.89 91 LYS A O 1
ATOM 797 N N . ASP A 1 93 ? 4.010 23.958 -11.227 1.00 15.15 92 ASP A N 1
ATOM 798 C CA A ASP A 1 93 ? 3.183 25.098 -11.673 0.50 16.71 92 ASP A CA 1
ATOM 799 C CA B ASP A 1 93 ? 3.185 25.096 -11.669 0.50 16.96 92 ASP A CA 1
ATOM 800 C C . ASP A 1 93 ? 1.700 24.940 -11.316 1.00 16.31 92 ASP A C 1
ATOM 801 O O . ASP A 1 93 ? 0.970 25.896 -11.363 1.00 17.32 92 ASP A O 1
ATOM 810 N N . ARG A 1 94 ? 1.264 23.728 -10.928 1.00 15.56 93 ARG A N 1
ATOM 811 C CA A ARG A 1 94 ? -0.129 23.485 -10.519 0.50 17.00 93 ARG A CA 1
ATOM 812 C CA B ARG A 1 94 ? -0.127 23.474 -10.519 0.50 16.12 93 ARG A CA 1
ATOM 813 C C . ARG A 1 94 ? -0.539 24.236 -9.247 1.00 16.17 93 ARG A C 1
ATOM 814 O O . ARG A 1 94 ? -1.726 24.475 -9.035 1.00 17.58 93 ARG A O 1
ATOM 829 N N . VAL A 1 95 ? 0.444 24.607 -8.413 1.00 14.39 94 VAL A N 1
ATOM 830 C CA . VAL A 1 95 ? 0.217 25.376 -7.210 1.00 14.27 94 VAL A CA 1
ATOM 831 C C . VAL A 1 95 ? 0.733 26.767 -7.546 1.00 14.40 94 VAL A C 1
ATOM 832 O O . VAL A 1 95 ? 1.925 26.952 -7.720 1.00 14.19 94 VAL A O 1
ATOM 836 N N A LYS A 1 96 ? -0.200 27.709 -7.601 0.50 15.66 95 LYS A N 1
ATOM 837 N N B LYS A 1 96 ? -0.136 27.772 -7.593 0.50 16.39 95 LYS A N 1
ATOM 838 C CA A LYS A 1 96 ? 0.085 29.099 -7.837 0.50 16.54 95 LYS A CA 1
ATOM 839 C CA B LYS A 1 96 ? 0.253 29.113 -8.076 0.50 17.90 95 LYS A CA 1
ATOM 840 C C A LYS A 1 96 ? 0.240 29.739 -6.456 0.50 15.55 95 LYS A C 1
ATOM 841 C C B LYS A 1 96 ? 0.881 30.115 -7.121 0.50 17.72 95 LYS A C 1
ATOM 842 O O A LYS A 1 96 ? -0.015 29.133 -5.404 0.50 14.96 95 LYS A O 1
ATOM 843 O O B LYS A 1 96 ? 1.957 30.645 -7.387 0.50 17.74 95 LYS A O 1
ATOM 849 N N A ASP A 1 97 ? 0.675 30.980 -6.449 0.50 14.84 96 ASP A N 1
ATOM 850 N N B ASP A 1 97 ? 0.195 30.428 -6.040 0.50 17.52 96 ASP A N 1
ATOM 851 C CA A ASP A 1 97 ? 0.759 31.681 -5.200 0.50 16.18 96 ASP A CA 1
ATOM 852 C CA B ASP A 1 97 ? 0.643 31.530 -5.175 0.50 17.45 96 ASP A CA 1
ATOM 853 C C A ASP A 1 97 ? 1.453 30.770 -4.199 0.50 15.56 96 ASP A C 1
ATOM 854 C C B ASP A 1 97 ? 1.512 31.033 -4.034 0.50 16.05 96 ASP A C 1
ATOM 855 O O A ASP A 1 97 ? 0.820 30.062 -3.388 0.50 15.37 96 ASP A O 1
ATOM 856 O O B ASP A 1 97 ? 1.084 31.039 -2.875 0.50 15.35 96 ASP A O 1
ATOM 865 N N . LYS A 1 98 ? 2.767 30.722 -4.358 1.00 13.93 97 LYS A N 1
ATOM 866 C CA . LYS A 1 98 ? 3.673 30.019 -3.432 1.00 11.45 97 LYS A CA 1
ATOM 867 C C . LYS A 1 98 ? 4.998 30.729 -3.261 1.00 10.83 97 LYS A C 1
ATOM 868 O O . LYS A 1 98 ? 5.403 31.518 -4.112 1.00 14.16 97 LYS A O 1
ATOM 874 N N . VAL A 1 99 ? 5.660 30.417 -2.143 1.00 10.47 98 VAL A N 1
ATOM 875 C CA . VAL A 1 99 ? 6.931 30.996 -1.736 1.00 11.76 98 VAL A CA 1
ATOM 876 C C . VAL A 1 99 ? 7.990 29.903 -1.653 1.00 10.55 98 VAL A C 1
ATOM 877 O O . VAL A 1 99 ? 7.742 28.880 -1.056 1.00 12.13 98 VAL A O 1
ATOM 881 N N . LEU A 1 100 ? 9.141 30.107 -2.307 1.00 12.68 99 LEU A N 1
ATOM 882 C CA . LEU A 1 100 ? 10.241 29.163 -2.233 1.00 10.46 99 LEU A CA 1
ATOM 883 C C . LEU A 1 100 ? 10.814 29.176 -0.796 1.00 12.45 99 LEU A C 1
ATOM 884 O O . LEU A 1 100 ? 11.247 30.183 -0.253 1.00 13.92 99 LEU A O 1
ATOM 889 N N . PHE A 1 101 ? 10.818 27.995 -0.206 1.00 11.14 100 PHE A N 1
ATOM 890 C CA . PHE A 1 101 ? 11.217 27.820 1.175 1.00 10.35 100 PHE A CA 1
ATOM 891 C C . PHE A 1 101 ? 12.594 27.187 1.257 1.00 10.32 100 PHE A C 1
ATOM 892 O O . PHE A 1 101 ? 13.380 27.541 2.132 1.00 11.78 100 PHE A O 1
ATOM 900 N N . TRP A 1 102 ? 12.845 26.215 0.384 1.00 9.34 101 TRP A N 1
ATOM 901 C CA . TRP A 1 102 ? 14.067 25.455 0.380 1.00 11.07 101 TRP A CA 1
ATOM 902 C C . TRP A 1 102 ? 14.297 24.932 -1.030 1.00 10.90 101 TRP A C 1
ATOM 903 O O . TRP A 1 102 ? 13.348 24.663 -1.798 1.00 11.23 101 TRP A O 1
ATOM 914 N N . LYS A 1 103 ? 15.568 24.818 -1.365 1.00 11.60 102 LYS A N 1
ATOM 915 C CA . LYS A 1 103 ? 15.986 24.216 -2.635 1.00 12.07 102 LYS A CA 1
ATOM 916 C C . LYS A 1 103 ? 17.300 23.494 -2.350 1.00 11.33 102 LYS A C 1
ATOM 917 O O . LYS A 1 103 ? 18.144 24.006 -1.633 1.00 11.06 102 LYS A O 1
ATOM 923 N N . ARG A 1 104 ? 17.477 22.307 -2.913 1.00 10.61 103 ARG A N 1
ATOM 924 C CA . ARG A 1 104 ? 18.695 21.566 -2.663 1.00 11.11 103 ARG A CA 1
ATOM 925 C C . ARG A 1 104 ? 19.977 22.419 -2.842 1.00 11.21 103 ARG A C 1
ATOM 926 O O . ARG A 1 104 ? 20.819 22.405 -1.932 1.00 12.39 103 ARG A O 1
ATOM 934 N N . GLU A 1 105 ? 20.056 23.185 -3.933 1.00 12.67 104 GLU A N 1
ATOM 935 C CA . GLU A 1 105 ? 21.233 23.998 -4.281 1.00 10.43 104 GLU A CA 1
ATOM 936 C C . GLU A 1 105 ? 21.293 25.344 -3.530 1.00 11.32 104 GLU A C 1
ATOM 937 O O . GLU A 1 105 ? 22.291 26.057 -3.641 1.00 10.63 104 GLU A O 1
ATOM 943 N N . LYS A 1 106 ? 20.267 25.654 -2.734 1.00 12.70 105 LYS A N 1
ATOM 944 C CA . LYS A 1 106 ? 20.210 26.890 -1.934 1.00 11.89 105 LYS A CA 1
ATOM 945 C C . LYS A 1 106 ? 20.114 26.690 -0.426 1.00 11.31 105 LYS A C 1
ATOM 946 O O . LYS A 1 106 ? 20.346 27.636 0.302 1.00 11.31 105 LYS A O 1
ATOM 952 N N . GLY A 1 107 ? 19.790 25.485 0.041 1.00 11.60 106 GLY A N 1
ATOM 953 C CA . GLY A 1 107 ? 19.431 25.313 1.455 1.00 11.45 106 GLY A CA 1
ATOM 954 C C . GLY A 1 107 ? 18.136 26.080 1.707 1.00 12.54 106 GLY A C 1
ATOM 955 O O . GLY A 1 107 ? 17.361 26.296 0.804 1.00 11.02 106 GLY A O 1
ATOM 956 N N . PHE A 1 108 ? 17.902 26.520 2.929 1.00 10.36 107 PHE A N 1
ATOM 957 C CA . PHE A 1 108 ? 16.699 27.306 3.244 1.00 12.92 107 PHE A CA 1
ATOM 958 C C . PHE A 1 108 ? 16.830 28.756 2.800 1.00 12.65 107 PHE A C 1
ATOM 959 O O 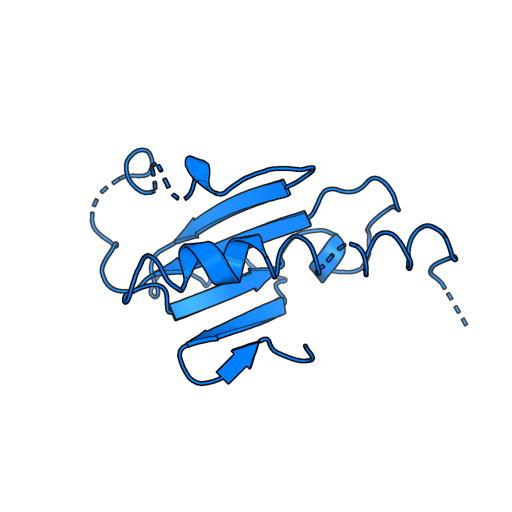. PHE A 1 108 ? 17.895 29.345 2.911 1.00 13.51 107 PHE A O 1
ATOM 967 N N . VAL A 1 109 ? 15.731 29.313 2.297 1.00 14.30 108 VAL A N 1
ATOM 968 C CA . VAL A 1 109 ? 15.659 30.698 1.823 1.00 17.71 108 VAL A CA 1
ATOM 969 C C . VAL A 1 109 ? 15.307 31.545 3.057 1.00 18.21 108 VAL A C 1
ATOM 970 O O . VAL A 1 109 ? 14.411 31.197 3.837 1.00 20.17 108 VAL A O 1
ATOM 974 N N . LEU A 1 110 ? 16.089 32.599 3.287 1.00 19.96 109 LEU A N 1
ATOM 975 C CA . LEU A 1 110 ? 15.931 33.521 4.450 1.00 22.84 109 LEU A CA 1
ATOM 976 C C . LEU A 1 110 ? 16.063 32.918 5.875 1.00 25.97 109 LEU A C 1
ATOM 977 O O . LEU A 1 110 ? 15.837 33.639 6.844 1.00 28.62 109 LEU A O 1
ATOM 982 N N . LEU A 1 111 ? 16.438 31.633 6.005 1.00 26.73 110 LEU A N 1
ATOM 983 C CA . LEU A 1 111 ? 16.564 30.947 7.305 1.00 26.31 110 LEU A CA 1
ATOM 984 C C . LEU A 1 111 ? 17.895 30.204 7.369 1.00 26.22 110 LEU A C 1
ATOM 985 O O . LEU A 1 111 ? 18.698 30.256 6.401 1.00 22.91 110 LEU A O 1
#

Solvent-accessible surface area: 6662 Å² total

Radius of gyration: 13.8 Å; Cα contacts (8 Å, |Δi|>4): 165; chains: 1; bounding box: 26×44×32 Å

Sequence (106 aa):
GGKKGKSAIEESQIRLKKLAKKEIVEEVASSSFPNLEEVYIFGSRARGDYLDTSDDIDILFVFKGIKENVVFDRYVSRFIRGNVDYIVLDEEGEKDDRRVKKDDKVLFWKREKGFVLL

Nearest PDB structures (foldseek):
  2rff-assembly1_A  TM=1.002E+00  e=2.357E-20  Saccharolobus solfataricus P2
  8xeh-assembly1_E  TM=6.180E-01  e=1.480E-04  Legionella pneumophila
  4ebj-assembly1_B  TM=6.416E-01  e=1.183E-02  Pseudomonas aeruginosa
  4ebk-assembly1_B  TM=6.551E-01  e=1.761E-02  Pseudomonas aeruginosa
  3jyy-assembly1_A  TM=6.293E-01  e=2.150E-02  Enterococcus faecium

CATH classification: 3.30.460.10

InterPro domains:
  IPR002934 Polymerase, nucleotidyl transferase domain [PF01909] (19-76)
  IPR043519 Nucleotidyltransferase superfamily [G3DSA:3.30.460.10] (1-110)
  IPR043519 Nucleotidyltransferase superfamily [SSF81301] (21-101)
  IPR052548 Type VII toxin-antitoxin system antitoxin [PTHR33933] (10-109)

Foldseek 3Di:
DDDDDLLVVLLVCLVLVLQLVVVVVVVDVFFFWKKWADCSLVVNDDSPAAIEMETEGEPPPDDQVVCVSVVSDDDRYHYDYYYPVCVVVGPRIGTQAGPVRGGDPD